Protein AF-A0A938WCI0-F1 (afdb_monomer_lite)

Foldseek 3Di:
DDDAAEEEAEDEDPVCCVVCVVVQVVQVPDPSYDYHYHYPND

Secondary structure (DSSP, 8-state):
-PPPEEEEEEE-SHHHHHHHHHHHHHHHH-TTEEEEEEE---

Radius of gyration: 11.45 Å; chains: 1; bounding box: 25×15×32 Å

pLDDT: mean 96.11, std 6.32, range [60.84, 98.62]

Structure (mmCIF, N/CA/C/O backbone):
data_AF-A0A938WCI0-F1
#
_entry.id   AF-A0A938WCI0-F1
#
loop_
_atom_site.group_PDB
_atom_site.id
_atom_site.type_symbol
_atom_site.label_atom_id
_atom_site.label_alt_id
_atom_site.label_comp_id
_atom_site.label_asym_id
_atom_site.label_entity_id
_atom_site.label_seq_id
_atom_site.pdbx_PDB_ins_code
_atom_site.Cartn_x
_atom_site.Cartn_y
_atom_site.Cartn_z
_atom_site.occupancy
_atom_site.B_iso_or_equiv
_atom_site.auth_seq_id
_atom_site.auth_comp_id
_atom_site.auth_asym_id
_atom_site.auth_atom_id
_atom_site.pdbx_PDB_model_num
ATOM 1 N N . MET A 1 1 ? -19.344 -3.574 18.295 1.00 60.84 1 MET A N 1
ATOM 2 C CA . MET A 1 1 ? -18.107 -3.236 17.556 1.00 60.84 1 MET A CA 1
ATOM 3 C C . MET A 1 1 ? -18.321 -3.675 16.116 1.00 60.84 1 MET A C 1
ATOM 5 O O . MET A 1 1 ? -18.749 -4.808 15.931 1.00 60.84 1 MET A O 1
ATOM 9 N N . SER A 1 2 ? -18.159 -2.781 15.136 1.00 82.12 2 SER A N 1
ATOM 10 C CA . SER A 1 2 ? -18.360 -3.114 13.715 1.00 82.12 2 SER A CA 1
ATOM 11 C C . SER A 1 2 ? -17.211 -3.989 13.206 1.00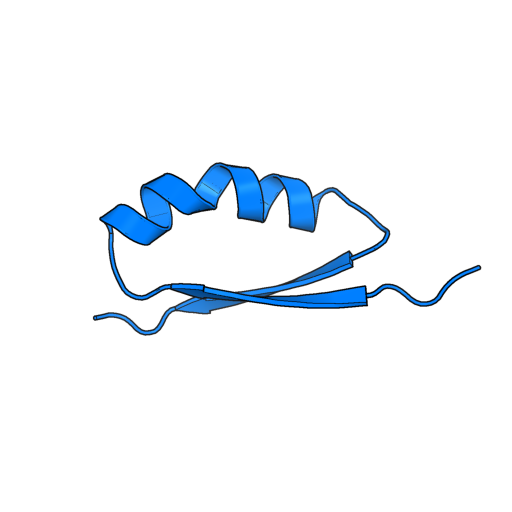 82.12 2 SER A C 1
ATOM 13 O O . SER A 1 2 ? -16.077 -3.834 13.657 1.00 82.12 2 SER A O 1
ATOM 15 N N . THR A 1 3 ? -17.490 -4.919 12.294 1.00 91.25 3 THR A N 1
ATOM 16 C CA . THR A 1 3 ? -16.450 -5.716 11.631 1.00 91.25 3 THR A CA 1
ATOM 17 C C . T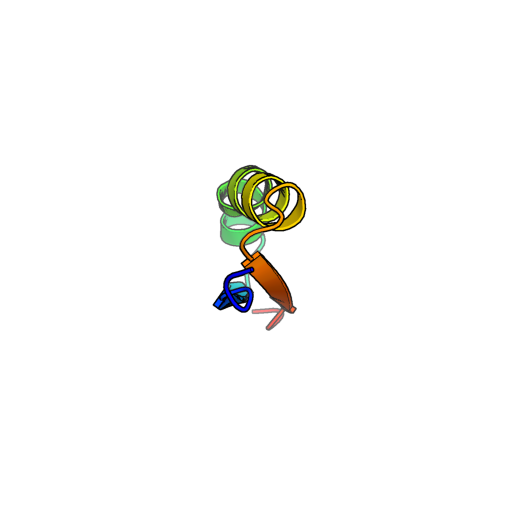HR A 1 3 ? -15.648 -4.834 10.665 1.00 91.25 3 THR A C 1
ATOM 19 O O . THR A 1 3 ? -16.282 -4.155 9.854 1.00 91.25 3 THR A O 1
ATOM 22 N N . PRO A 1 4 ? -14.300 -4.861 10.683 1.00 93.56 4 PRO A N 1
ATOM 23 C CA . PRO A 1 4 ? -13.485 -4.055 9.770 1.00 93.56 4 PRO A CA 1
ATOM 24 C C . PRO A 1 4 ? -13.752 -4.378 8.293 1.00 93.56 4 PRO A C 1
ATOM 26 O O . PRO A 1 4 ? -13.932 -5.543 7.923 1.00 93.56 4 PRO A O 1
ATOM 29 N N . HIS A 1 5 ? -13.724 -3.363 7.431 1.00 97.19 5 HIS A N 1
ATOM 30 C CA . HIS A 1 5 ? -13.888 -3.520 5.988 1.00 97.19 5 HIS A CA 1
ATOM 31 C C . HIS A 1 5 ? -12.604 -4.051 5.344 1.00 97.19 5 HIS A C 1
ATOM 33 O O . HIS A 1 5 ? -11.515 -3.520 5.554 1.00 97.19 5 HIS A O 1
ATOM 39 N N . ASN A 1 6 ? -12.721 -5.088 4.516 1.00 97.75 6 ASN A N 1
ATOM 40 C CA . ASN A 1 6 ? -11.578 -5.625 3.780 1.00 97.75 6 ASN A CA 1
ATOM 41 C C . ASN A 1 6 ? -11.304 -4.776 2.533 1.00 97.75 6 ASN A C 1
ATOM 43 O O . ASN A 1 6 ? -12.183 -4.637 1.685 1.00 97.75 6 ASN A O 1
ATOM 47 N N . VAL A 1 7 ? -10.078 -4.269 2.390 1.00 98.19 7 VAL A N 1
ATOM 48 C CA . VAL A 1 7 ? -9.652 -3.455 1.240 1.00 98.19 7 VAL A CA 1
ATOM 49 C C . VAL A 1 7 ? -8.386 -4.049 0.631 1.00 98.19 7 VAL A C 1
ATOM 51 O O . VAL A 1 7 ? -7.435 -4.366 1.343 1.00 98.19 7 VAL A O 1
ATOM 54 N N . CYS A 1 8 ?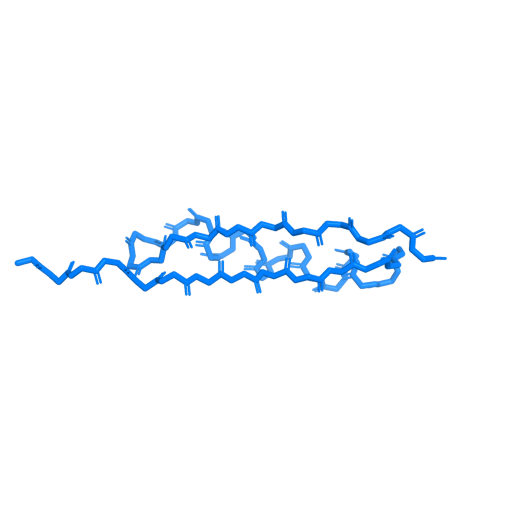 -8.371 -4.208 -0.693 1.00 98.50 8 CYS A N 1
ATOM 55 C CA . CYS A 1 8 ? -7.216 -4.687 -1.448 1.00 98.50 8 CYS A CA 1
ATOM 56 C C . CYS A 1 8 ? -6.758 -3.605 -2.429 1.00 98.50 8 CYS A C 1
ATOM 58 O O . CYS A 1 8 ? -7.494 -3.252 -3.346 1.00 98.50 8 CYS A O 1
ATOM 60 N N . ILE A 1 9 ? -5.544 -3.099 -2.240 1.00 98.50 9 ILE A N 1
ATOM 61 C CA . ILE A 1 9 ? -4.917 -2.096 -3.102 1.00 98.50 9 ILE A CA 1
ATOM 62 C C . ILE A 1 9 ? -3.951 -2.828 -4.035 1.00 98.50 9 ILE A C 1
ATOM 64 O O . ILE A 1 9 ? -3.005 -3.461 -3.568 1.00 98.50 9 ILE A O 1
ATOM 68 N N . VAL A 1 10 ? -4.203 -2.773 -5.343 1.00 98.19 10 VAL A N 1
ATOM 69 C CA . VAL A 1 10 ? -3.390 -3.444 -6.370 1.00 98.19 10 VAL A CA 1
ATOM 70 C C . VAL A 1 10 ? -2.643 -2.394 -7.181 1.00 98.19 10 VAL A C 1
ATOM 72 O O . VAL A 1 10 ? -3.251 -1.426 -7.632 1.00 98.19 10 VAL A O 1
ATOM 75 N N . LEU A 1 11 ? -1.339 -2.585 -7.359 1.00 98.12 11 LEU A N 1
ATOM 76 C CA . LEU A 1 11 ? -0.497 -1.720 -8.180 1.00 98.12 11 LEU A CA 1
ATOM 77 C C . LEU A 1 11 ? 0.594 -2.529 -8.885 1.00 98.12 11 LEU A C 1
ATOM 79 O O . LEU A 1 11 ? 1.077 -3.529 -8.363 1.00 98.12 11 LEU A O 1
ATOM 83 N N . GLY A 1 12 ? 0.987 -2.090 -10.070 1.00 98.12 12 GLY A N 1
ATOM 84 C CA . GLY A 1 12 ? 1.974 -2.746 -10.917 1.00 98.12 12 GLY A CA 1
ATOM 85 C C . GLY A 1 12 ? 3.219 -1.923 -11.176 1.00 98.12 12 GLY A C 1
ATOM 86 O O . GLY A 1 12 ? 4.291 -2.509 -11.281 1.00 98.12 12 GLY A O 1
ATOM 87 N N . THR A 1 13 ? 3.099 -0.596 -11.231 1.00 98.12 13 THR A N 1
ATOM 88 C CA . THR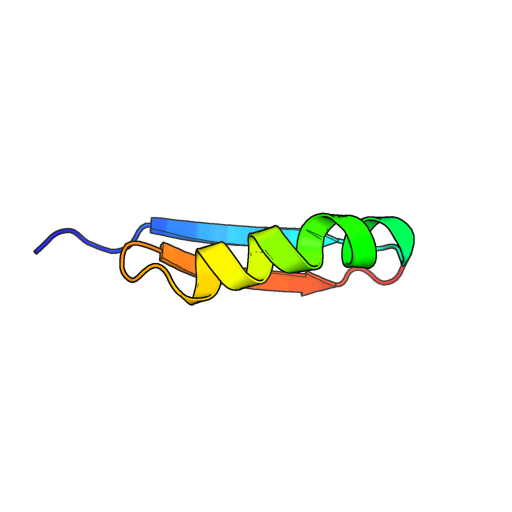 A 1 13 ? 4.162 0.266 -11.765 1.00 98.12 13 THR A CA 1
ATOM 89 C C . THR A 1 13 ? 4.762 1.208 -10.718 1.00 98.12 13 THR A C 1
ATOM 91 O O . THR A 1 13 ? 4.163 1.531 -9.687 1.00 98.12 13 THR A O 1
ATOM 94 N N . ARG A 1 14 ? 5.967 1.728 -10.994 1.00 97.56 14 ARG A N 1
ATOM 95 C CA . ARG A 1 14 ? 6.620 2.732 -10.132 1.00 97.56 14 ARG A CA 1
ATOM 96 C C . ARG A 1 14 ? 5.780 4.013 -9.956 1.00 97.56 14 ARG A C 1
ATOM 98 O O . ARG A 1 14 ? 5.656 4.457 -8.814 1.00 97.56 14 ARG A O 1
ATOM 105 N N . PRO A 1 15 ? 5.190 4.621 -11.009 1.00 98.06 15 PRO A N 1
ATOM 106 C CA . PRO A 1 15 ? 4.336 5.797 -10.835 1.00 98.06 15 PRO A CA 1
ATOM 107 C C . PRO A 1 15 ? 3.104 5.539 -9.959 1.00 98.06 15 PRO A C 1
ATOM 109 O O . PRO A 1 15 ? 2.697 6.433 -9.219 1.00 98.06 15 PRO A O 1
ATOM 112 N N . GLU A 1 16 ? 2.521 4.338 -10.007 1.00 98.38 16 GLU A N 1
ATOM 113 C CA . GLU A 1 16 ? 1.408 3.953 -9.127 1.00 98.38 16 GLU A CA 1
ATOM 114 C C . GLU A 1 16 ? 1.851 3.855 -7.667 1.00 98.38 16 GLU A C 1
ATOM 116 O O . GLU A 1 16 ? 1.187 4.419 -6.800 1.00 98.38 16 GLU A O 1
ATOM 121 N N . ALA A 1 17 ? 3.000 3.225 -7.393 1.00 97.56 17 ALA A N 1
ATOM 122 C CA . ALA A 1 17 ? 3.564 3.139 -6.044 1.00 97.56 17 ALA A CA 1
ATOM 123 C C . ALA A 1 17 ? 3.823 4.521 -5.429 1.00 97.56 17 ALA A C 1
ATOM 125 O O . ALA A 1 17 ? 3.457 4.758 -4.279 1.00 97.56 17 ALA A O 1
ATOM 126 N N . ILE A 1 18 ? 4.387 5.453 -6.207 1.00 98.19 18 ILE A N 1
ATOM 127 C CA . ILE A 1 18 ? 4.633 6.834 -5.760 1.00 98.19 18 ILE A CA 1
ATOM 128 C C . ILE A 1 18 ? 3.315 7.531 -5.399 1.00 98.19 18 ILE A C 1
ATOM 130 O O . ILE A 1 18 ? 3.224 8.176 -4.357 1.00 98.19 18 ILE A O 1
ATOM 134 N N . LYS A 1 19 ? 2.283 7.390 -6.240 1.00 98.00 19 LYS A N 1
ATOM 135 C CA . LYS A 1 19 ? 0.982 8.046 -6.032 1.00 98.00 19 LYS A CA 1
ATOM 136 C C . LYS A 1 19 ? 0.181 7.432 -4.882 1.00 98.00 19 LYS A C 1
ATOM 138 O O . LYS A 1 19 ? -0.508 8.157 -4.170 1.00 98.00 19 LYS A O 1
ATOM 143 N N . LEU A 1 20 ? 0.250 6.112 -4.705 1.00 98.44 20 LEU A N 1
ATOM 144 C CA . LEU A 1 20 ? -0.573 5.377 -3.740 1.00 98.44 20 LEU A CA 1
ATOM 145 C C . LEU A 1 20 ? 0.079 5.208 -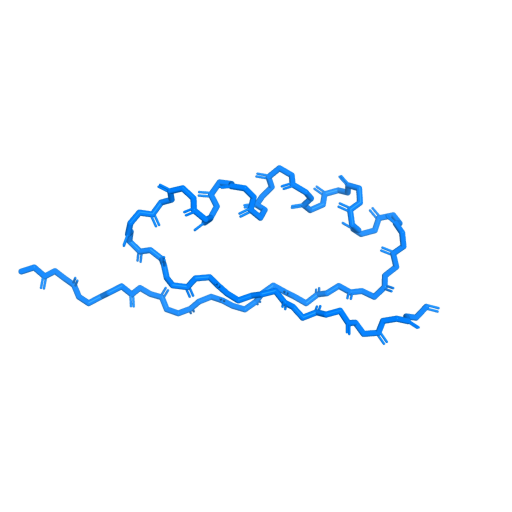2.367 1.00 98.44 20 LEU A C 1
ATOM 147 O O . LEU A 1 20 ? -0.634 4.882 -1.421 1.00 98.44 20 LEU A O 1
ATOM 151 N N . ALA A 1 21 ? 1.380 5.469 -2.217 1.00 98.31 21 ALA A N 1
ATOM 152 C CA . ALA A 1 21 ? 2.072 5.417 -0.928 1.00 98.31 21 ALA A CA 1
ATOM 153 C C . ALA A 1 21 ? 1.319 6.121 0.228 1.00 98.31 21 ALA A C 1
ATOM 155 O O . ALA A 1 21 ? 1.077 5.459 1.241 1.00 98.31 21 ALA A O 1
ATOM 156 N N . PRO A 1 22 ? 0.873 7.394 0.112 1.00 98.62 22 PRO A N 1
ATOM 157 C CA . PRO A 1 22 ? 0.146 8.052 1.204 1.00 98.62 22 PRO A CA 1
ATOM 158 C C . PRO A 1 22 ? -1.231 7.426 1.477 1.00 98.62 22 PRO A C 1
ATOM 160 O O . PRO A 1 22 ? -1.661 7.354 2.626 1.00 98.62 22 PRO A O 1
ATOM 163 N N . VAL A 1 23 ? -1.913 6.919 0.445 1.00 98.38 23 VAL A N 1
ATOM 164 C CA . VAL A 1 23 ? -3.216 6.249 0.593 1.00 98.38 23 VAL A CA 1
ATOM 165 C C . VAL A 1 23 ? -3.055 4.923 1.334 1.00 98.38 23 VAL A C 1
ATOM 167 O O . VAL A 1 23 ? -3.800 4.649 2.270 1.00 98.38 23 VAL A O 1
ATOM 170 N N . ILE A 1 24 ? -2.050 4.122 0.970 1.00 98.50 24 ILE A N 1
ATOM 171 C CA . ILE A 1 24 ? -1.738 2.854 1.641 1.00 98.50 24 ILE A CA 1
ATOM 172 C C . ILE A 1 24 ? -1.465 3.093 3.131 1.00 98.50 24 ILE A C 1
ATOM 174 O O . ILE A 1 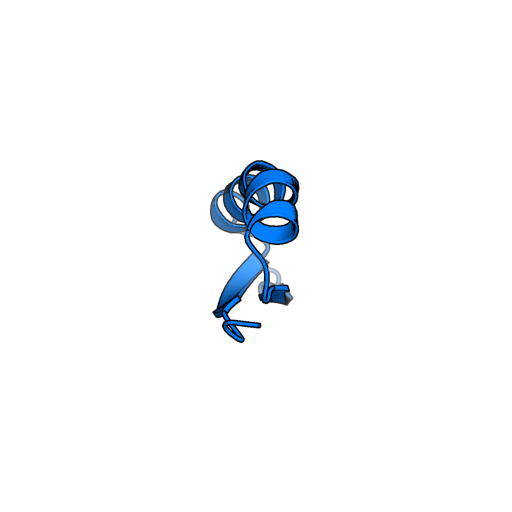24 ? -2.020 2.380 3.966 1.00 98.50 24 ILE A O 1
ATOM 178 N N . GLN A 1 25 ? -0.676 4.118 3.469 1.00 98.50 25 GLN A N 1
ATOM 179 C CA . GLN A 1 25 ? -0.382 4.467 4.863 1.00 98.50 25 GLN A CA 1
ATOM 180 C C . GLN A 1 25 ? -1.645 4.865 5.639 1.00 98.50 25 GLN A C 1
ATOM 182 O O . GLN A 1 25 ? -1.854 4.383 6.751 1.00 98.50 25 GLN A O 1
ATOM 187 N N . ALA A 1 26 ? -2.523 5.681 5.046 1.00 98.56 26 ALA A N 1
ATOM 188 C CA . ALA A 1 26 ? -3.783 6.078 5.677 1.00 98.56 26 ALA A CA 1
ATOM 189 C C . ALA A 1 26 ? -4.695 4.869 5.961 1.00 98.56 26 ALA A C 1
ATOM 191 O O . ALA A 1 26 ? -5.232 4.736 7.059 1.00 98.56 26 ALA A O 1
ATOM 192 N N . PHE A 1 27 ? -4.812 3.944 5.005 1.00 98.31 27 PHE A N 1
ATOM 193 C CA . PHE A 1 27 ? -5.595 2.714 5.158 1.00 98.31 27 PHE A CA 1
ATOM 194 C C . PHE A 1 27 ? -4.987 1.717 6.155 1.00 98.31 27 PHE A C 1
ATOM 196 O O . PHE A 1 27 ? -5.713 0.911 6.730 1.00 98.31 27 PHE A O 1
ATOM 203 N N . GLN A 1 28 ? -3.670 1.728 6.358 1.00 97.44 28 GLN A N 1
ATOM 204 C CA . GLN A 1 28 ? -3.005 0.898 7.369 1.00 97.44 28 GLN A CA 1
ATOM 205 C C . GLN A 1 28 ? -3.135 1.473 8.786 1.00 97.44 28 GLN A C 1
ATOM 207 O O . GLN A 1 28 ? -3.132 0.709 9.747 1.00 97.44 28 GLN A O 1
ATOM 212 N N . ALA A 1 29 ? -3.259 2.796 8.919 1.00 98.12 29 ALA A N 1
ATOM 213 C CA . ALA A 1 29 ? -3.435 3.473 10.204 1.00 98.12 29 ALA A CA 1
ATOM 214 C C . ALA A 1 29 ? -4.892 3.473 10.705 1.00 98.12 29 ALA A C 1
ATOM 216 O O . ALA A 1 29 ? -5.139 3.718 11.885 1.00 98.12 29 ALA A O 1
ATOM 217 N N . ALA A 1 30 ? -5.859 3.217 9.822 1.00 97.50 30 ALA A N 1
ATOM 218 C CA . ALA A 1 30 ? -7.279 3.262 10.143 1.00 97.50 30 ALA A CA 1
ATOM 219 C C . ALA A 1 30 ? -7.794 1.895 10.656 1.00 97.50 30 ALA A C 1
ATOM 221 O O . ALA A 1 30 ? -7.793 0.923 9.898 1.00 97.50 30 ALA A O 1
ATOM 222 N N . PRO A 1 31 ? -8.288 1.797 11.909 1.00 95.69 31 PRO A N 1
ATOM 223 C CA . PRO A 1 31 ? -8.708 0.526 12.517 1.00 95.69 31 PRO A CA 1
ATOM 224 C C . PRO A 1 31 ? -9.977 -0.068 11.890 1.00 95.69 31 PRO A C 1
ATOM 226 O O . PRO A 1 31 ? -10.240 -1.263 12.028 1.00 95.69 31 PRO A O 1
ATOM 229 N N . ASP A 1 32 ? -10.745 0.754 11.173 1.00 97.19 32 ASP A N 1
ATOM 230 C CA . ASP A 1 32 ? -11.960 0.335 10.475 1.00 97.19 32 ASP A CA 1
ATOM 231 C C . ASP A 1 32 ? -11.661 -0.501 9.220 1.00 97.19 32 ASP A C 1
ATOM 233 O O . ASP A 1 32 ? -12.576 -1.095 8.645 1.00 97.19 32 ASP A O 1
ATOM 237 N N . PHE A 1 33 ? -10.393 -0.580 8.796 1.00 98.00 33 PHE A N 1
ATOM 238 C CA . PHE A 1 33 ? -9.987 -1.264 7.575 1.00 98.00 33 PHE A CA 1
ATOM 239 C C . PHE A 1 33 ? -8.973 -2.375 7.829 1.00 98.00 33 PHE A C 1
ATOM 241 O O . PHE A 1 33 ? -7.967 -2.222 8.517 1.00 98.00 33 PHE A O 1
ATOM 248 N N . ARG A 1 34 ? -9.202 -3.509 7.167 1.00 97.81 34 ARG A N 1
ATOM 249 C CA . ARG A 1 34 ? -8.212 -4.566 6.995 1.00 97.81 34 ARG A CA 1
ATOM 250 C C . ARG A 1 34 ? -7.623 -4.462 5.594 1.00 97.81 34 ARG A C 1
ATOM 252 O O . ARG A 1 34 ? -8.192 -4.961 4.621 1.00 97.81 34 ARG A O 1
ATOM 259 N N . THR A 1 35 ? -6.468 -3.820 5.516 1.00 98.38 35 THR A N 1
ATOM 260 C CA . THR A 1 35 ? -5.828 -3.444 4.252 1.00 98.38 35 THR A CA 1
ATOM 261 C C . THR A 1 35 ? -4.831 -4.507 3.784 1.00 98.38 35 THR A C 1
ATOM 263 O O . THR A 1 35 ? -3.962 -4.936 4.542 1.00 98.38 35 THR A O 1
ATOM 266 N N . ARG A 1 36 ? -4.925 -4.923 2.516 1.00 98.38 36 ARG A N 1
ATOM 267 C CA . ARG A 1 36 ? -3.911 -5.720 1.805 1.00 98.38 36 ARG A CA 1
ATOM 268 C C . ARG A 1 36 ? -3.383 -4.953 0.602 1.00 98.38 36 ARG A C 1
ATOM 270 O O . ARG A 1 36 ? -4.149 -4.290 -0.089 1.00 98.38 36 ARG A O 1
ATOM 277 N N . VAL A 1 37 ? -2.089 -5.094 0.334 1.00 98.19 37 VAL A N 1
ATOM 278 C CA . VAL A 1 37 ? -1.428 -4.514 -0.840 1.00 98.19 37 VAL A CA 1
ATOM 279 C C . VAL A 1 37 ? -0.906 -5.647 -1.718 1.00 98.19 37 VAL A C 1
ATOM 281 O O . VAL A 1 37 ? -0.269 -6.568 -1.208 1.00 98.19 37 VAL A O 1
ATOM 284 N N . VAL A 1 38 ? -1.193 -5.595 -3.018 1.00 98.31 38 VAL A N 1
ATOM 285 C CA . VAL A 1 38 ? -0.739 -6.572 -4.016 1.00 98.31 38 VAL A CA 1
ATOM 286 C C . VAL A 1 38 ? 0.058 -5.849 -5.094 1.00 98.31 38 VAL A C 1
ATOM 288 O O . VAL A 1 38 ? -0.412 -4.874 -5.675 1.00 98.31 38 VAL A O 1
ATOM 291 N N . LEU A 1 39 ? 1.261 -6.353 -5.357 1.00 97.19 39 LEU A N 1
ATOM 292 C CA . LEU A 1 39 ? 2.165 -5.849 -6.385 1.00 97.19 39 LEU A CA 1
ATOM 293 C C . LEU A 1 39 ? 2.108 -6.781 -7.600 1.00 97.19 39 LEU A C 1
ATOM 295 O O . LEU A 1 39 ? 2.359 -7.975 -7.448 1.00 97.19 39 LEU A O 1
ATOM 299 N N . THR A 1 40 ? 1.783 -6.260 -8.785 1.00 97.44 40 THR A N 1
ATOM 300 C CA . THR A 1 40 ? 1.711 -7.063 -10.023 1.00 97.44 40 THR A CA 1
ATOM 301 C C . THR A 1 40 ? 2.992 -7.018 -10.858 1.00 97.44 40 THR A C 1
ATOM 303 O O . THR A 1 40 ? 3.171 -7.882 -11.706 1.00 97.44 40 THR A O 1
ATOM 306 N N . GLY A 1 41 ? 3.884 -6.050 -10.613 1.00 92.31 41 GLY A N 1
ATOM 307 C CA . GLY A 1 41 ? 5.218 -5.977 -11.226 1.00 92.31 41 GLY A CA 1
ATOM 308 C C . GLY A 1 41 ? 5.231 -5.748 -12.743 1.00 92.31 41 GLY A C 1
ATOM 309 O O . GLY A 1 41 ? 5.985 -6.429 -13.432 1.00 92.31 41 GLY A O 1
ATOM 310 N N . GLN A 1 42 ? 4.394 -4.831 -13.244 1.00 88.69 42 GLN A N 1
ATOM 311 C CA . GLN A 1 42 ? 4.303 -4.484 -14.675 1.00 88.69 42 GLN A CA 1
ATOM 312 C C . GLN A 1 42 ? 5.348 -3.435 -15.058 1.00 88.69 42 GLN A C 1
ATOM 314 O O . GLN A 1 42 ? 5.965 -3.595 -16.131 1.00 88.69 42 GLN A O 1
#

Sequence (42 aa):
MSTPHNVCIVLGTRPEAIKLAPVIQAFQAAPDFRTRVVLTGQ